Protein AF-A0A0P0CZU3-F1 (afdb_monomer_lite)

Secondary structure (DSSP, 8-state):
-HHHHHIIIIIHHHHHHHHHHHH--PPPHHHHHHHHHHHHHHGGGS-HHHHHHHHHHH-GGGTTS----SS--HHHHHHHHHHHHHHHHHHHHHHHHHHHHHHHHHHHHGGG-HHHHHHHHHHHHTT-SHHHHHHHHHHHHHHHHHHHHHHHHHHHHHTT-STT-----TT---HHHHHHTT-

InterPro domains:
  IPR021913 Protein of unknown 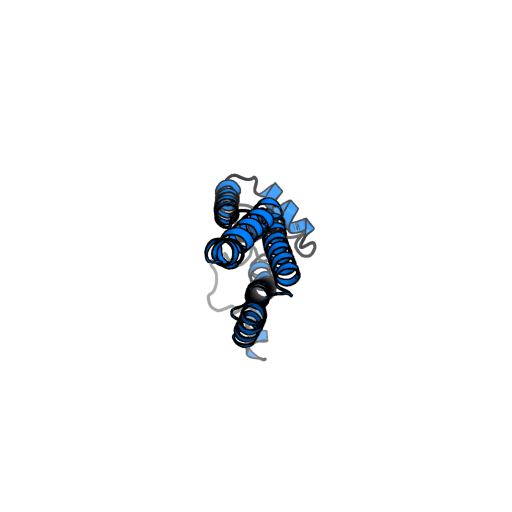function DUF3526 [PF12040] (33-156)

Sequence (183 aa):
MLSVWLLLTIIIPALLNVYVFIRQPVPQALALTIKQREVVHSGWDKPKRETMEAFFVRYQQYRDTAEIQGRFAWKWYYAFHLRGDMAVENLAKEYQSSLKARHDLVQHLNVLSVPVNVQGIFNAMAGSDLPSYLQFLQSATRYHDALREFYYPFCSTRWASPTLITPGNPNTVSPVLQTCLRR

Foldseek 3Di:
DVVVVCCVPPVVVVVVVVVLCVVQVQPDPVVLVVLLVVLLVCLVVDDLVVLVVVVCVVVVVCPPFDDDDDPDDPSSVVSSVVVSCVVSVVVVVSNLVSVVVSVVVVVVVCPVPPVVVVVQVVCVVVLNDSVSVVVVVVVVVVVVVVVCVVCVVVSVVVRPDPPPPDPDDPPDDDVVVVVVVVD

Organism: NCBI:txid512763

pLDDT: mean 71.39, std 14.56, range [36.69, 91.44]

Structure (mmCIF, N/CA/C/O backbone):
data_AF-A0A0P0CZU3-F1
#
_entry.id   AF-A0A0P0CZU3-F1
#
loop_
_atom_site.group_PDB
_atom_site.id
_atom_site.type_symbol
_atom_site.label_atom_id
_atom_site.label_alt_id
_atom_site.label_comp_id
_atom_site.label_asym_id
_atom_site.label_entity_id
_atom_site.label_seq_id
_atom_site.pdbx_PDB_ins_code
_atom_site.Cartn_x
_atom_site.Cartn_y
_atom_site.Cartn_z
_atom_site.occupancy
_atom_site.B_iso_or_equiv
_atom_site.auth_seq_id
_atom_site.auth_comp_id
_atom_site.auth_asym_id
_atom_site.auth_atom_id
_atom_site.pdbx_PDB_model_num
ATOM 1 N N . MET A 1 1 ? 29.621 6.919 -35.499 1.00 83.31 1 MET A N 1
ATOM 2 C CA . MET A 1 1 ? 29.640 5.687 -34.677 1.00 83.31 1 MET A CA 1
ATOM 3 C C . MET A 1 1 ? 29.409 5.985 -33.200 1.00 83.31 1 MET A C 1
ATOM 5 O O . MET A 1 1 ? 28.386 5.562 -32.681 1.00 83.31 1 MET A O 1
ATOM 9 N N . LEU A 1 2 ? 30.259 6.787 -32.550 1.00 85.44 2 LEU A N 1
ATOM 10 C CA . LEU A 1 2 ? 30.116 7.111 -31.121 1.00 85.44 2 LEU A CA 1
ATOM 11 C C . LEU A 1 2 ? 28.779 7.801 -30.773 1.00 85.44 2 LEU A C 1
ATOM 13 O O . LEU A 1 2 ? 28.155 7.463 -29.775 1.00 85.44 2 LEU A O 1
ATOM 17 N N . SER A 1 3 ? 28.279 8.682 -31.646 1.00 83.75 3 SER A N 1
ATOM 18 C CA . SER A 1 3 ? 26.992 9.372 -31.456 1.00 83.75 3 SER A CA 1
ATOM 19 C C . SER A 1 3 ? 25.778 8.439 -31.503 1.00 83.75 3 SER A C 1
ATOM 21 O O . SER A 1 3 ? 24.838 8.640 -30.745 1.00 83.75 3 SER A O 1
ATOM 23 N N . VAL A 1 4 ? 25.797 7.409 -32.360 1.00 88.06 4 VAL A N 1
ATOM 24 C CA . VAL A 1 4 ? 24.707 6.416 -32.461 1.00 88.06 4 VAL A CA 1
ATOM 25 C C . VAL A 1 4 ? 24.696 5.526 -31.224 1.00 88.06 4 VAL A C 1
ATOM 27 O O . VAL A 1 4 ? 23.637 5.259 -30.667 1.00 88.06 4 VAL A O 1
ATOM 30 N N . TRP A 1 5 ? 25.881 5.125 -30.759 1.00 87.38 5 TRP A N 1
ATOM 31 C CA . TRP A 1 5 ? 26.028 4.358 -29.529 1.00 87.38 5 TRP A CA 1
ATOM 32 C C . TRP A 1 5 ? 25.525 5.142 -28.310 1.00 87.38 5 TRP A C 1
ATOM 34 O O . TRP A 1 5 ? 24.719 4.617 -27.551 1.00 87.38 5 TRP A O 1
ATOM 44 N N . LEU A 1 6 ? 25.907 6.419 -28.181 1.00 86.94 6 LEU A N 1
ATOM 45 C CA . LEU A 1 6 ? 25.450 7.307 -27.106 1.00 86.94 6 LEU A CA 1
ATOM 46 C C . LEU A 1 6 ? 23.925 7.531 -27.136 1.00 86.94 6 LEU A C 1
ATOM 48 O O . LEU A 1 6 ? 23.267 7.547 -26.095 1.00 86.94 6 LEU A O 1
ATOM 52 N N . LEU A 1 7 ? 23.346 7.671 -28.333 1.00 83.75 7 LEU A N 1
ATOM 53 C CA . LEU A 1 7 ? 21.897 7.774 -28.519 1.00 83.75 7 LEU A CA 1
ATOM 54 C C . LEU A 1 7 ? 21.180 6.524 -28.000 1.00 83.75 7 LEU A C 1
ATOM 56 O O . LEU A 1 7 ? 20.210 6.639 -2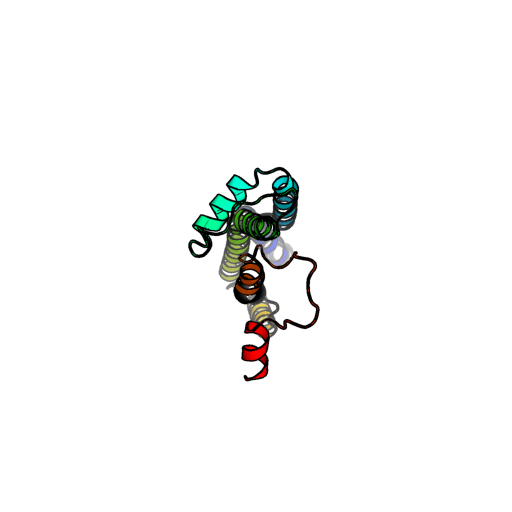7.253 1.00 83.75 7 LEU A O 1
ATOM 60 N N . LEU A 1 8 ? 21.681 5.340 -28.357 1.00 80.75 8 LEU A N 1
ATOM 61 C CA . LEU A 1 8 ? 21.065 4.067 -27.988 1.00 80.75 8 LEU A CA 1
ATOM 62 C C . LEU A 1 8 ? 21.175 3.755 -26.490 1.00 80.75 8 LEU A C 1
ATOM 64 O O . LEU A 1 8 ? 20.234 3.219 -25.911 1.00 80.75 8 LEU A O 1
ATOM 68 N N . THR A 1 9 ? 22.312 4.072 -25.866 1.00 79.94 9 THR A N 1
ATOM 69 C CA . THR A 1 9 ? 22.611 3.669 -24.481 1.00 79.94 9 THR A CA 1
ATOM 70 C C . THR A 1 9 ? 22.226 4.710 -23.436 1.00 79.94 9 THR A C 1
ATOM 72 O O . THR A 1 9 ? 22.017 4.341 -22.284 1.00 79.94 9 THR A O 1
ATOM 75 N N . ILE A 1 10 ? 22.116 5.990 -23.811 1.00 82.12 10 ILE A N 1
ATOM 76 C CA . ILE A 1 10 ? 21.815 7.082 -22.873 1.00 82.12 10 ILE A CA 1
ATOM 77 C C . ILE A 1 10 ? 20.491 7.757 -23.223 1.00 82.12 10 ILE A C 1
ATOM 79 O O . ILE A 1 10 ? 19.608 7.846 -22.371 1.00 82.12 10 ILE A O 1
ATOM 83 N N . ILE A 1 11 ? 20.316 8.211 -24.469 1.00 84.25 11 ILE A N 1
ATOM 84 C CA . ILE A 1 11 ? 19.145 9.027 -24.832 1.00 84.25 11 ILE A CA 1
ATOM 85 C C . ILE A 1 11 ? 17.861 8.195 -24.853 1.00 84.25 11 ILE A C 1
ATOM 87 O O . ILE A 1 11 ? 16.868 8.608 -24.257 1.00 84.25 11 ILE A O 1
ATOM 91 N N . ILE A 1 12 ? 17.868 7.018 -25.484 1.00 80.19 12 ILE A N 1
ATOM 92 C CA . ILE A 1 12 ? 16.689 6.140 -25.529 1.00 80.19 12 ILE A CA 1
ATOM 93 C C . ILE A 1 12 ? 16.208 5.745 -24.120 1.00 80.19 12 ILE A C 1
ATOM 95 O O . ILE A 1 12 ? 15.036 5.989 -23.824 1.00 80.19 12 ILE A O 1
ATOM 99 N N . PRO A 1 13 ? 17.045 5.200 -23.213 1.00 75.62 13 PRO A N 1
ATOM 100 C CA . PRO A 1 13 ? 16.578 4.844 -21.874 1.00 75.62 13 PRO A CA 1
ATOM 101 C C . PRO A 1 13 ? 16.198 6.065 -21.031 1.00 75.62 13 PRO A C 1
ATOM 103 O O . PRO A 1 13 ? 15.279 5.966 -20.218 1.00 75.62 13 PRO A O 1
ATOM 106 N N . ALA A 1 14 ? 16.839 7.224 -21.222 1.00 80.81 14 ALA A N 1
ATOM 107 C CA . ALA A 1 14 ? 16.434 8.456 -20.546 1.00 80.81 14 ALA A CA 1
ATOM 108 C C . ALA A 1 14 ? 15.035 8.914 -20.991 1.00 80.81 14 ALA A C 1
ATOM 110 O O . ALA A 1 14 ? 14.179 9.178 -20.148 1.00 80.81 14 ALA A O 1
ATOM 111 N N . LEU A 1 15 ? 14.765 8.936 -22.299 1.00 81.88 15 LEU A N 1
ATOM 112 C CA . LEU A 1 15 ? 13.447 9.281 -22.841 1.00 81.88 15 LEU A CA 1
ATOM 113 C C . LEU A 1 15 ? 12.372 8.285 -22.403 1.00 81.88 15 LEU A C 1
ATOM 115 O O . LEU A 1 15 ? 11.266 8.690 -22.056 1.00 81.88 15 LEU A O 1
ATOM 119 N N . LEU A 1 16 ? 12.702 6.994 -22.367 1.00 77.62 16 LEU A N 1
ATOM 120 C CA . LEU A 1 16 ? 11.782 5.948 -21.932 1.00 77.62 16 LEU A CA 1
ATOM 121 C C . LEU A 1 16 ? 11.461 6.073 -20.432 1.00 77.62 16 LEU A C 1
ATOM 123 O O . LEU A 1 16 ? 10.299 5.963 -20.045 1.00 77.62 16 LEU A O 1
ATOM 127 N N . ASN A 1 17 ? 12.450 6.416 -19.598 1.00 77.56 17 ASN A N 1
ATOM 128 C CA . ASN A 1 17 ? 12.228 6.742 -18.185 1.00 77.56 17 ASN A CA 1
ATOM 129 C C . ASN A 1 17 ? 11.322 7.968 -18.003 1.00 77.56 17 ASN A C 1
ATOM 131 O O . ASN A 1 17 ? 10.393 7.928 -17.195 1.00 77.56 17 ASN A O 1
ATOM 135 N N . VAL A 1 18 ? 11.556 9.041 -18.766 1.00 81.81 18 VAL A N 1
ATOM 136 C CA . VAL A 1 18 ? 10.718 10.252 -18.728 1.00 81.81 18 VAL A CA 1
ATOM 137 C C . VAL A 1 18 ? 9.293 9.941 -19.190 1.00 81.81 18 VAL A C 1
ATOM 139 O O . VAL A 1 18 ? 8.332 10.364 -18.551 1.00 81.81 18 VAL A O 1
ATOM 142 N N . TYR A 1 19 ? 9.137 9.143 -20.246 1.00 80.94 19 TYR A N 1
ATOM 143 C CA . TYR A 1 19 ? 7.832 8.714 -20.743 1.00 80.94 19 TYR A CA 1
ATOM 144 C C . TYR A 1 19 ? 7.044 7.926 -19.690 1.00 80.94 19 TYR A C 1
ATOM 146 O O . TYR A 1 19 ? 5.872 8.219 -19.447 1.00 80.94 19 TYR A O 1
ATOM 154 N N . VAL A 1 20 ? 7.691 6.967 -19.017 1.00 74.25 20 VAL A N 1
ATOM 155 C CA . VAL A 1 20 ? 7.083 6.202 -17.917 1.00 74.25 20 VAL A CA 1
ATOM 156 C C . VAL A 1 20 ? 6.695 7.123 -16.757 1.00 74.25 20 VAL A C 1
ATOM 158 O O . VAL A 1 20 ? 5.608 6.970 -16.201 1.00 74.25 20 VAL A O 1
ATOM 161 N N . PHE A 1 21 ? 7.544 8.094 -16.412 1.00 73.62 21 PHE A N 1
ATOM 162 C CA . PHE A 1 21 ? 7.273 9.050 -15.337 1.00 73.62 21 PHE A CA 1
ATOM 163 C C . PHE A 1 21 ? 6.050 9.933 -15.627 1.00 73.62 21 PHE A C 1
ATOM 165 O O . PHE A 1 21 ? 5.215 10.121 -14.747 1.00 73.62 21 PHE A O 1
ATOM 172 N N . ILE A 1 22 ? 5.908 10.425 -16.862 1.00 78.56 22 ILE A N 1
ATOM 173 C CA . ILE A 1 22 ? 4.765 11.256 -17.275 1.00 78.56 22 ILE A CA 1
ATOM 174 C C . ILE A 1 22 ? 3.476 10.426 -17.356 1.00 78.56 22 ILE A C 1
ATOM 176 O O . ILE A 1 22 ? 2.409 10.899 -16.973 1.00 78.56 22 ILE A O 1
ATOM 180 N N . ARG A 1 23 ? 3.554 9.187 -17.860 1.00 74.81 23 ARG A N 1
ATOM 181 C CA . ARG A 1 23 ? 2.378 8.322 -18.054 1.00 74.81 23 ARG A CA 1
ATOM 182 C C . ARG A 1 23 ? 1.805 7.756 -16.760 1.00 74.81 23 ARG A C 1
ATOM 184 O O . ARG A 1 23 ? 0.610 7.485 -16.725 1.00 74.81 23 ARG A O 1
ATOM 191 N N . GLN A 1 24 ? 2.639 7.515 -15.752 1.00 67.94 24 GLN A N 1
ATOM 192 C CA . GLN A 1 24 ? 2.239 6.875 -14.497 1.00 67.94 24 GLN A CA 1
ATOM 193 C C . GLN A 1 24 ? 2.791 7.669 -13.302 1.00 67.94 24 GLN A C 1
ATOM 195 O O . GLN A 1 24 ? 3.761 7.233 -12.667 1.00 67.94 24 GLN A O 1
ATOM 200 N N . PRO A 1 25 ? 2.208 8.844 -12.989 1.00 65.75 25 PRO A N 1
ATOM 201 C CA . PRO A 1 25 ? 2.567 9.586 -11.791 1.00 65.75 25 PRO A CA 1
ATOM 202 C C . PRO A 1 25 ? 2.174 8.755 -10.566 1.00 65.75 25 PRO A C 1
ATOM 204 O O . PRO A 1 25 ? 1.000 8.593 -10.244 1.00 65.75 25 PRO A O 1
ATOM 207 N N . VAL A 1 26 ? 3.166 8.183 -9.888 1.00 62.69 26 VAL A N 1
ATOM 208 C CA . VAL A 1 26 ? 2.931 7.437 -8.651 1.00 62.69 26 VAL A CA 1
ATOM 209 C C . VAL A 1 26 ? 2.707 8.458 -7.530 1.00 62.69 26 VAL A C 1
ATOM 211 O O . VAL A 1 26 ? 3.590 9.296 -7.313 1.00 62.69 26 VAL A O 1
ATOM 214 N N . PRO A 1 27 ? 1.567 8.415 -6.811 1.00 62.97 27 PRO A N 1
ATOM 215 C CA . PRO A 1 27 ? 1.341 9.274 -5.653 1.00 62.97 27 PRO A CA 1
ATOM 216 C C . PRO A 1 27 ? 2.495 9.123 -4.659 1.00 62.97 27 PRO A C 1
ATOM 218 O O . PRO A 1 27 ? 2.993 8.022 -4.451 1.00 62.97 27 PRO A O 1
ATOM 221 N N . GLN A 1 28 ? 2.959 10.205 -4.040 1.00 62.62 28 GLN A N 1
ATOM 222 C CA . GLN A 1 28 ? 4.095 10.103 -3.124 1.00 62.62 28 GLN A CA 1
ATOM 223 C C . GLN A 1 28 ? 3.708 9.282 -1.886 1.00 62.62 28 GLN A C 1
ATOM 225 O O . GLN A 1 28 ? 2.748 9.628 -1.197 1.00 62.62 28 GLN A O 1
ATOM 230 N N . ALA A 1 29 ? 4.502 8.261 -1.542 1.00 62.91 29 ALA A N 1
ATOM 231 C CA . ALA A 1 29 ? 4.344 7.505 -0.292 1.00 62.91 29 ALA A CA 1
ATOM 232 C C . ALA A 1 29 ? 4.289 8.427 0.943 1.00 62.91 29 ALA A C 1
ATOM 234 O O . ALA A 1 29 ? 3.578 8.161 1.908 1.00 62.91 29 ALA A O 1
ATOM 235 N N . LEU A 1 30 ? 4.990 9.564 0.880 1.00 62.44 30 LEU A N 1
ATOM 236 C CA . LEU A 1 30 ? 4.970 10.601 1.906 1.00 62.44 30 LEU A CA 1
ATOM 237 C C . LEU A 1 30 ? 3.576 11.220 2.105 1.00 62.44 30 LEU A C 1
ATOM 239 O O . LEU A 1 30 ? 3.170 11.451 3.242 1.00 62.44 30 LEU A O 1
ATOM 243 N N . ALA A 1 31 ? 2.828 11.459 1.026 1.00 65.50 31 ALA A N 1
ATOM 244 C CA . ALA A 1 31 ? 1.487 12.034 1.104 1.00 65.50 31 ALA A CA 1
ATOM 245 C C . ALA A 1 31 ? 0.505 11.085 1.808 1.00 65.50 31 ALA A C 1
ATOM 247 O O . ALA A 1 31 ? -0.339 11.547 2.576 1.00 65.50 31 ALA A O 1
ATOM 248 N N . LEU A 1 32 ? 0.661 9.768 1.618 1.00 65.12 32 LEU A N 1
ATOM 249 C CA . LEU A 1 32 ? -0.116 8.746 2.325 1.00 65.12 32 LEU A CA 1
ATOM 250 C C . LEU A 1 32 ? 0.159 8.791 3.837 1.00 65.12 32 LEU A C 1
ATOM 252 O O . LEU A 1 32 ? -0.780 8.874 4.626 1.00 65.12 32 LEU A O 1
ATOM 256 N N . THR A 1 33 ? 1.432 8.827 4.243 1.00 70.44 33 THR A N 1
ATOM 257 C CA . THR A 1 33 ? 1.823 8.903 5.663 1.00 70.44 33 THR A CA 1
ATOM 258 C C . THR A 1 33 ? 1.346 10.198 6.324 1.00 70.44 33 THR A C 1
ATOM 260 O O . THR A 1 33 ? 0.859 10.176 7.458 1.00 70.44 33 THR A O 1
ATOM 263 N N . ILE A 1 34 ? 1.447 11.332 5.620 1.00 74.88 34 ILE A N 1
ATOM 264 C CA . ILE A 1 34 ? 0.953 12.625 6.112 1.00 74.88 34 ILE A CA 1
ATOM 265 C C . ILE A 1 34 ? -0.565 12.575 6.287 1.00 74.88 34 ILE A C 1
ATOM 267 O O . ILE A 1 34 ? -1.058 12.941 7.352 1.00 74.88 34 ILE A O 1
ATOM 271 N N . LYS A 1 35 ? -1.304 12.064 5.293 1.00 71.44 35 LYS A N 1
ATOM 272 C CA . LYS A 1 35 ? -2.765 11.952 5.367 1.00 71.44 35 LYS A CA 1
ATOM 273 C C . LYS A 1 35 ? -3.223 11.011 6.472 1.00 71.44 35 LYS A C 1
ATOM 275 O O . LYS A 1 35 ? -4.142 11.358 7.206 1.00 71.44 35 LYS A O 1
ATOM 280 N N . GLN A 1 36 ? -2.562 9.871 6.656 1.00 65.12 36 GLN A N 1
ATOM 281 C CA . GLN A 1 36 ? -2.861 8.964 7.763 1.00 65.12 36 GLN A CA 1
ATOM 282 C C . GLN A 1 36 ? -2.676 9.656 9.116 1.00 65.12 36 GLN A C 1
ATOM 284 O O . GLN A 1 36 ? -3.551 9.575 9.978 1.00 65.12 36 GLN A O 1
ATOM 289 N N . ARG A 1 37 ? -1.569 10.385 9.299 1.00 72.19 37 ARG A N 1
ATOM 290 C CA . ARG A 1 37 ? -1.318 11.126 10.539 1.00 72.19 37 ARG A CA 1
ATOM 291 C C . ARG A 1 37 ? -2.338 12.243 10.749 1.00 72.19 37 ARG A C 1
ATOM 293 O O . ARG A 1 37 ? -2.819 12.397 11.864 1.00 72.19 37 ARG A O 1
ATOM 300 N N . GLU A 1 38 ? -2.686 12.990 9.707 1.00 75.06 38 GLU A N 1
ATOM 301 C CA . GLU A 1 38 ? -3.678 14.069 9.761 1.00 75.06 38 GLU A CA 1
ATOM 302 C C . GLU A 1 38 ? -5.070 13.536 10.132 1.00 75.06 38 GLU A C 1
ATOM 304 O O . GLU A 1 38 ? -5.753 14.099 10.986 1.00 75.06 38 GLU A O 1
ATOM 309 N N . VAL A 1 39 ? -5.475 12.404 9.553 1.00 68.19 39 VAL A N 1
ATOM 310 C CA . VAL A 1 39 ? -6.751 11.745 9.858 1.00 68.19 39 VAL A CA 1
ATOM 311 C C . VAL A 1 39 ? -6.779 11.202 11.285 1.00 68.19 39 VAL A C 1
ATOM 313 O O . VAL A 1 39 ? -7.775 11.387 11.981 1.00 68.19 39 VAL A O 1
ATOM 316 N N . VAL A 1 40 ? -5.702 10.558 11.745 1.00 64.62 40 VAL A N 1
ATOM 317 C CA . VAL A 1 40 ? -5.613 10.068 13.130 1.00 64.62 40 VAL A CA 1
ATOM 318 C C . VAL A 1 40 ? -5.588 11.240 14.110 1.00 64.62 40 VAL A C 1
ATOM 320 O O . VAL A 1 40 ? -6.251 11.185 15.139 1.00 64.62 40 VAL A O 1
ATOM 323 N N . HIS A 1 41 ? -4.873 12.321 13.798 1.00 72.25 41 HIS A N 1
ATOM 324 C CA . HIS A 1 41 ? -4.798 13.496 14.663 1.00 72.25 41 HIS A CA 1
ATOM 325 C C . HIS A 1 41 ? -6.148 14.223 14.752 1.00 72.25 41 HIS A C 1
ATOM 327 O O . HIS A 1 41 ? -6.660 14.421 15.848 1.00 72.25 41 HIS A O 1
ATOM 333 N N . SER A 1 42 ? -6.781 14.508 13.611 1.00 69.62 42 SER A N 1
ATOM 334 C CA . SER A 1 42 ? -8.111 15.140 13.546 1.00 69.62 42 SER A CA 1
ATOM 335 C C . SER A 1 42 ? -9.248 14.242 14.034 1.00 69.62 42 SER A C 1
ATOM 337 O O . SER A 1 42 ? -10.326 14.727 14.374 1.00 69.62 42 SER A O 1
ATOM 339 N N . GLY A 1 43 ? -9.042 12.924 14.086 1.00 63.09 43 GLY A N 1
ATOM 340 C CA . GLY A 1 43 ? -10.028 11.992 14.618 1.00 63.09 43 GLY A CA 1
ATOM 341 C C . GLY A 1 43 ? -10.370 12.270 16.081 1.00 63.09 43 GLY A C 1
ATOM 342 O O . GLY A 1 43 ? -11.473 11.923 16.508 1.00 63.09 43 GLY A O 1
ATOM 343 N N . TRP A 1 44 ? -9.438 12.850 16.857 1.00 64.44 44 TRP A N 1
ATOM 344 C CA . TRP A 1 44 ? -9.617 13.081 18.299 1.00 64.44 44 TRP A CA 1
ATOM 345 C C . TRP A 1 44 ? -10.673 14.151 18.578 1.00 64.44 44 TRP A C 1
ATOM 347 O O . TRP A 1 44 ? -11.348 14.081 19.604 1.00 64.44 44 TRP A O 1
ATOM 357 N N . ASP A 1 45 ? -10.872 15.061 17.624 1.00 67.69 45 ASP A N 1
ATOM 358 C CA . ASP A 1 45 ? -11.839 16.156 17.701 1.00 67.69 45 ASP A CA 1
ATOM 359 C C . ASP A 1 45 ? -13.228 15.776 17.154 1.00 67.69 45 ASP A C 1
ATOM 361 O O . ASP A 1 45 ? -14.184 16.541 17.287 1.00 67.69 45 ASP A O 1
ATOM 365 N N . LYS A 1 46 ? -13.383 14.591 16.538 1.00 68.12 46 LYS A N 1
ATOM 366 C CA . LYS A 1 46 ? -14.660 14.185 15.927 1.00 68.12 46 LYS A CA 1
ATOM 367 C C . LYS A 1 46 ? -15.687 13.725 16.968 1.00 68.12 46 LYS A C 1
ATOM 369 O O . LYS A 1 46 ? -15.334 13.011 17.914 1.00 68.12 46 LYS A O 1
ATOM 374 N N . PRO A 1 47 ? -16.988 14.025 16.767 1.00 70.12 47 PRO A N 1
ATOM 375 C CA . PRO A 1 47 ? -18.040 13.567 17.664 1.00 70.12 47 PRO A CA 1
ATOM 376 C C . PRO A 1 47 ? -18.038 12.041 17.796 1.00 70.12 47 PRO A C 1
ATOM 378 O O . PRO A 1 47 ? -18.076 11.306 16.807 1.00 70.12 47 PRO A O 1
ATOM 381 N N . LYS A 1 48 ? -18.051 11.545 19.039 1.00 68.19 48 LYS A N 1
ATOM 382 C CA . LYS A 1 48 ? -18.023 10.101 19.332 1.00 68.19 48 LYS A CA 1
ATOM 383 C C . LYS A 1 48 ? -19.176 9.347 18.667 1.00 68.19 48 LYS A C 1
ATOM 385 O O . LYS A 1 48 ? -18.977 8.223 18.217 1.00 68.19 48 LYS A O 1
ATOM 390 N N . ARG A 1 49 ? -20.349 9.986 18.575 1.00 67.75 49 ARG A N 1
ATOM 391 C CA . ARG A 1 49 ? -21.552 9.436 17.938 1.00 67.75 49 ARG A CA 1
ATOM 392 C C . ARG A 1 49 ? -21.314 9.102 16.464 1.00 67.75 49 ARG A C 1
ATOM 394 O O . ARG A 1 49 ? -21.593 7.983 16.060 1.00 67.75 49 ARG A O 1
ATOM 401 N N . GLU A 1 50 ? -20.705 10.008 15.700 1.00 71.81 50 GLU A N 1
ATOM 402 C CA . GLU A 1 50 ? -20.421 9.772 14.276 1.00 71.81 50 GLU A CA 1
ATOM 403 C C . GLU A 1 50 ? -19.423 8.628 14.058 1.00 71.81 50 GLU A C 1
ATOM 405 O O . GLU A 1 50 ? -19.535 7.858 13.107 1.00 71.81 50 GLU A O 1
ATOM 410 N N . THR A 1 51 ? -18.421 8.507 14.934 1.00 73.12 51 THR A N 1
ATOM 411 C CA . THR A 1 51 ? -17.433 7.420 14.852 1.00 73.12 51 THR A CA 1
ATOM 412 C C . THR A 1 51 ? -18.059 6.065 15.181 1.00 73.12 51 THR A C 1
ATOM 414 O O . THR A 1 51 ? -17.737 5.070 14.534 1.00 73.12 51 THR A O 1
ATOM 417 N N . MET A 1 52 ? -18.987 6.028 16.138 1.00 72.06 52 MET A N 1
ATOM 418 C CA . MET A 1 52 ? -19.723 4.814 16.493 1.00 72.06 52 MET A CA 1
ATOM 419 C C . MET A 1 52 ? -20.758 4.423 15.432 1.00 72.06 52 MET A C 1
ATOM 421 O O . MET A 1 52 ? -20.870 3.243 15.121 1.00 72.06 52 MET A O 1
ATOM 425 N N . GLU A 1 53 ? -21.459 5.380 14.816 1.00 73.81 53 GLU A N 1
ATOM 426 C CA . GLU A 1 53 ? -22.384 5.107 13.704 1.00 73.81 53 GLU A CA 1
ATOM 427 C C . GLU A 1 53 ? -21.667 4.429 12.530 1.00 73.81 53 GLU A C 1
ATOM 429 O O . GLU A 1 53 ? -22.114 3.385 12.054 1.00 73.81 53 GLU A O 1
ATOM 434 N N . ALA A 1 54 ? -20.504 4.950 12.123 1.00 72.88 54 ALA A N 1
ATOM 435 C CA . ALA A 1 54 ? -19.685 4.331 11.080 1.00 72.88 54 ALA A CA 1
ATOM 436 C C . ALA A 1 54 ? -19.201 2.917 11.464 1.00 72.88 54 ALA A C 1
ATOM 438 O O . ALA A 1 54 ? -19.132 2.029 10.614 1.00 72.88 54 ALA A O 1
ATOM 439 N N . PHE A 1 55 ? -18.901 2.685 12.746 1.00 75.25 55 PHE A N 1
ATOM 440 C CA . PHE A 1 55 ? -18.530 1.364 13.258 1.00 75.25 55 PHE A CA 1
ATOM 441 C C . PHE A 1 55 ? -19.703 0.372 13.203 1.00 75.25 55 PHE A C 1
ATOM 443 O O . PHE A 1 55 ? -19.531 -0.755 12.738 1.00 75.25 55 PHE A O 1
ATOM 450 N N . PHE A 1 56 ? -20.906 0.794 13.603 1.00 74.19 56 PHE A N 1
ATOM 451 C CA . PHE A 1 56 ? -22.109 -0.045 13.587 1.00 74.19 56 PHE A CA 1
ATOM 452 C C . PHE A 1 56 ? -22.582 -0.417 12.178 1.00 74.19 56 PHE A C 1
ATOM 454 O O . PHE A 1 56 ? -23.255 -1.434 12.016 1.00 74.19 56 PHE A O 1
ATOM 461 N N . VAL A 1 57 ? -22.231 0.369 11.154 1.00 76.50 57 VAL A N 1
ATOM 462 C CA . VAL A 1 57 ? -22.471 -0.001 9.748 1.00 76.50 57 VAL A CA 1
ATOM 463 C C . VAL A 1 57 ? -21.653 -1.235 9.358 1.00 76.50 57 VAL A C 1
ATOM 465 O O . VAL A 1 57 ? -22.177 -2.119 8.683 1.00 76.50 57 VAL A O 1
ATOM 468 N N . ARG A 1 58 ? -20.391 -1.324 9.800 1.00 72.50 58 ARG A N 1
ATOM 469 C CA . ARG A 1 58 ? -19.495 -2.448 9.482 1.00 72.50 58 ARG A CA 1
ATOM 470 C C . ARG A 1 58 ? -19.729 -3.656 10.393 1.00 72.50 58 ARG A C 1
ATOM 472 O O . ARG A 1 58 ? -19.688 -4.782 9.913 1.00 72.50 58 ARG A O 1
ATOM 479 N N . TYR A 1 59 ? -19.992 -3.425 11.677 1.00 70.88 59 TYR A N 1
ATOM 480 C CA . TYR A 1 59 ? -20.211 -4.477 12.667 1.00 70.88 59 TYR A CA 1
ATOM 481 C C . TYR A 1 59 ? -21.604 -4.369 13.288 1.00 70.88 59 TYR A C 1
ATOM 483 O O . TYR A 1 59 ? -21.777 -3.924 14.426 1.00 70.88 59 TYR A O 1
ATOM 491 N N . GLN A 1 60 ? -22.609 -4.813 12.531 1.00 68.19 60 GLN A N 1
ATOM 492 C CA . GLN A 1 60 ? -24.014 -4.787 12.957 1.00 68.19 60 GLN A CA 1
ATOM 493 C C . GLN A 1 60 ? -24.255 -5.584 14.249 1.00 68.19 60 GLN A C 1
ATOM 495 O O . GLN A 1 60 ? -25.105 -5.206 15.050 1.00 68.19 60 GLN A O 1
ATOM 500 N N . GLN A 1 61 ? -23.446 -6.620 14.494 1.00 69.12 61 GLN A N 1
ATOM 501 C CA . GLN A 1 61 ? -23.4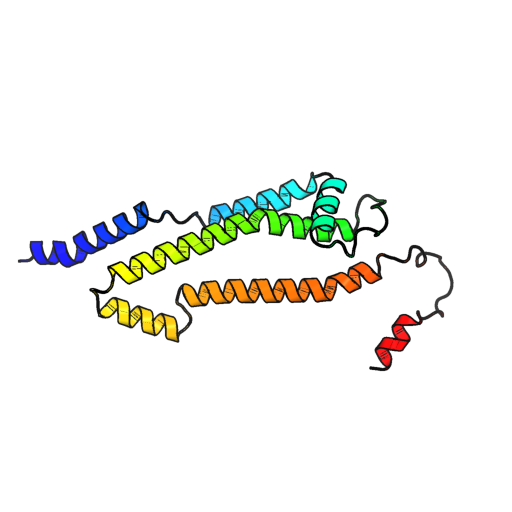76 -7.456 15.699 1.00 69.12 61 GLN A CA 1
ATOM 502 C C . GLN A 1 61 ? -23.224 -6.702 17.017 1.00 69.12 61 GLN A C 1
ATOM 504 O O . GLN A 1 61 ? -23.489 -7.242 18.085 1.00 69.12 61 GLN A O 1
ATOM 509 N N . TYR A 1 62 ? -22.739 -5.456 16.960 1.00 65.38 62 TYR A N 1
ATOM 510 C CA . TYR A 1 62 ? -22.497 -4.623 18.139 1.00 65.38 62 TYR A CA 1
ATOM 511 C C . TYR A 1 62 ? -23.468 -3.434 18.262 1.00 65.38 62 TYR A C 1
ATOM 513 O O . TYR A 1 62 ? -23.231 -2.568 19.104 1.00 65.38 62 TYR A O 1
ATOM 521 N N . ARG A 1 63 ? -24.556 -3.364 17.475 1.00 62.22 63 ARG A N 1
ATOM 522 C CA . ARG A 1 63 ? -25.520 -2.238 17.516 1.00 62.22 63 ARG A CA 1
ATOM 523 C C . ARG A 1 63 ? -26.159 -2.002 18.887 1.00 62.22 63 ARG A C 1
ATOM 525 O O . ARG A 1 63 ? -26.271 -0.852 19.287 1.00 62.22 63 ARG A O 1
ATOM 532 N N . ASP A 1 64 ? -26.514 -3.062 19.611 1.00 58.22 64 ASP A N 1
ATOM 533 C CA . ASP A 1 64 ? -27.222 -2.984 20.908 1.00 58.22 64 ASP A CA 1
ATOM 534 C C . ASP A 1 64 ? -26.296 -2.763 22.116 1.00 58.22 64 ASP A C 1
ATOM 536 O O . ASP A 1 64 ? -26.625 -3.022 23.274 1.00 58.22 64 ASP A O 1
ATOM 540 N N . THR A 1 65 ? -25.081 -2.288 21.867 1.00 59.59 65 THR A N 1
ATOM 541 C CA . THR A 1 65 ? -24.058 -2.168 22.899 1.00 59.59 65 THR A CA 1
ATOM 542 C C . THR A 1 65 ? -24.200 -0.822 23.621 1.00 59.59 65 THR A C 1
ATOM 544 O O . THR A 1 65 ? -24.089 0.218 22.982 1.00 59.59 65 THR A O 1
ATOM 547 N N . ALA A 1 66 ? -24.375 -0.841 24.954 1.00 53.75 66 ALA A N 1
ATOM 548 C CA . ALA A 1 66 ? -24.682 0.327 25.801 1.00 53.75 66 ALA A CA 1
ATOM 549 C C . ALA A 1 66 ? -23.946 1.632 25.426 1.00 53.75 66 ALA A C 1
ATOM 551 O O . ALA A 1 66 ? -22.728 1.604 25.181 1.00 53.75 66 ALA A O 1
ATOM 552 N N . GLU A 1 67 ? -24.697 2.746 25.445 1.00 56.91 67 GLU A N 1
ATOM 553 C CA . GLU A 1 67 ? -24.239 4.104 25.130 1.00 56.91 67 GLU A CA 1
ATOM 554 C C . GLU A 1 67 ? -22.951 4.476 25.870 1.00 56.91 67 GLU A C 1
ATOM 556 O O . GLU A 1 67 ? -22.691 4.072 27.007 1.00 56.91 67 GLU A O 1
ATOM 561 N N . ILE A 1 68 ? -22.117 5.272 25.204 1.00 59.22 68 ILE A N 1
ATOM 562 C CA . ILE A 1 68 ? -20.836 5.713 25.748 1.00 59.22 68 ILE A CA 1
ATOM 563 C C . ILE A 1 68 ? -21.082 6.778 26.816 1.00 59.22 68 ILE A C 1
ATOM 565 O O . ILE A 1 68 ? -21.134 7.970 26.524 1.00 59.22 68 ILE A O 1
ATOM 569 N N . GLN A 1 69 ? -21.196 6.343 28.068 1.00 49.62 69 GLN A N 1
ATOM 570 C CA . GLN A 1 69 ? -21.265 7.233 29.221 1.00 49.62 69 GLN A CA 1
ATOM 571 C C . GLN A 1 69 ? -19.851 7.445 29.779 1.00 49.62 69 GLN A C 1
ATOM 573 O O . GLN A 1 69 ? -19.285 6.575 30.436 1.00 49.62 69 GLN A O 1
ATOM 578 N N . GLY A 1 70 ? -19.236 8.590 29.451 1.00 58.69 70 GLY A N 1
ATOM 579 C CA . GLY A 1 70 ? -17.937 8.997 29.997 1.00 58.69 70 GLY A CA 1
ATOM 580 C C . GLY A 1 70 ? -17.004 9.736 29.030 1.00 58.69 70 GLY A C 1
ATOM 581 O O . GLY A 1 70 ? -17.194 9.785 27.809 1.00 58.69 70 GLY A O 1
ATOM 582 N N . ARG A 1 71 ? -15.934 10.319 29.592 1.00 58.25 71 ARG A N 1
ATOM 583 C CA . ARG A 1 71 ? -14.886 11.029 28.833 1.00 58.25 71 ARG A CA 1
ATOM 584 C C . ARG A 1 71 ? -14.091 10.091 27.918 1.00 58.25 71 ARG A C 1
ATOM 586 O O . ARG A 1 71 ? -13.748 10.501 26.813 1.00 58.25 71 ARG A O 1
ATOM 593 N N . PHE A 1 72 ? -13.906 8.834 28.314 1.00 63.59 72 PHE A N 1
ATOM 594 C CA . PHE A 1 72 ? -13.176 7.810 27.570 1.00 63.59 72 PHE A CA 1
ATOM 595 C C . PHE A 1 72 ? -13.955 6.491 27.566 1.00 63.59 72 PHE A C 1
ATOM 597 O O . PHE A 1 72 ? -14.500 6.091 28.591 1.00 63.59 72 PHE A O 1
ATOM 604 N N . ALA A 1 73 ? -13.984 5.810 26.421 1.00 68.62 73 ALA A N 1
ATOM 605 C CA . ALA A 1 73 ? -14.504 4.455 26.316 1.00 68.62 73 ALA A CA 1
ATOM 606 C C . ALA A 1 73 ? -13.676 3.658 25.316 1.00 68.62 73 ALA A C 1
ATOM 608 O O . ALA A 1 73 ? -13.473 4.093 24.182 1.00 68.62 73 ALA A O 1
ATOM 609 N N . TRP A 1 74 ? -13.269 2.455 25.719 1.00 69.25 74 TRP A N 1
ATOM 610 C CA . TRP A 1 74 ? -12.528 1.530 24.864 1.00 69.25 74 TRP A CA 1
ATOM 611 C C . TRP A 1 74 ? -13.264 1.236 23.548 1.00 69.25 74 TRP A C 1
ATOM 613 O O . TRP A 1 74 ? -12.626 1.160 22.505 1.00 69.25 74 TRP A O 1
ATOM 623 N N . LYS A 1 75 ? -14.606 1.184 23.566 1.00 69.75 75 LYS A N 1
ATOM 624 C CA . LYS A 1 75 ? -15.443 1.029 22.359 1.00 69.75 75 LYS A CA 1
ATOM 625 C C . LYS A 1 75 ? -15.179 2.129 21.327 1.00 69.75 75 LYS A C 1
ATOM 627 O O . LYS A 1 75 ? -14.937 1.835 20.162 1.00 69.75 75 LYS A O 1
ATOM 632 N N . TRP A 1 76 ? -15.166 3.388 21.772 1.00 71.88 76 TRP A N 1
ATOM 633 C CA . TRP A 1 76 ? -14.853 4.519 20.901 1.00 71.88 76 TRP A CA 1
ATOM 634 C C . TRP A 1 76 ? -13.402 4.479 20.433 1.00 71.88 76 TRP A C 1
ATOM 636 O O . TRP A 1 76 ? -13.158 4.757 19.271 1.00 71.88 76 TRP A O 1
ATOM 646 N N . TYR A 1 77 ? -12.458 4.077 21.288 1.00 75.69 77 TYR A N 1
ATOM 647 C CA . TYR A 1 77 ? -11.046 3.973 20.908 1.00 75.69 77 TYR A CA 1
ATOM 648 C C . TYR A 1 77 ? -10.818 2.968 19.764 1.00 75.69 77 TYR A C 1
ATOM 650 O O . TYR A 1 77 ? -10.112 3.268 18.806 1.00 75.69 77 TYR A O 1
ATOM 658 N N . TYR A 1 78 ? -11.465 1.800 19.805 1.00 74.88 78 TYR A N 1
ATOM 659 C CA . TYR A 1 78 ? -11.390 0.830 18.705 1.00 74.88 78 TYR A CA 1
ATOM 660 C C . TYR A 1 78 ? -12.131 1.300 17.448 1.00 74.88 78 TYR A C 1
ATOM 662 O O . TYR A 1 78 ? -11.597 1.183 16.345 1.00 74.88 78 TYR A O 1
ATOM 670 N N . ALA A 1 79 ? -13.327 1.877 17.603 1.00 75.38 79 ALA A N 1
ATOM 671 C CA . ALA A 1 79 ? -14.081 2.450 16.488 1.00 75.38 79 ALA A CA 1
ATOM 672 C C . ALA A 1 79 ? -13.327 3.606 15.806 1.00 75.38 79 ALA A C 1
ATOM 674 O O . ALA A 1 79 ? -13.373 3.764 14.587 1.00 75.38 79 ALA A O 1
ATOM 675 N N . PHE A 1 80 ? -12.593 4.389 16.591 1.00 75.81 80 PHE A N 1
ATOM 676 C CA . PHE A 1 80 ? -11.733 5.471 16.139 1.00 75.81 80 PHE A CA 1
ATOM 677 C C . PHE A 1 80 ? -10.596 4.963 15.252 1.00 75.81 80 PHE A C 1
ATOM 679 O O . PHE A 1 80 ? -10.410 5.485 14.153 1.00 75.81 80 PHE A O 1
ATOM 686 N N . HIS A 1 81 ? -9.882 3.917 15.684 1.00 76.12 81 HIS A N 1
ATOM 687 C CA . HIS A 1 81 ? -8.801 3.325 14.889 1.00 76.12 81 HIS A CA 1
ATOM 688 C C . HIS A 1 81 ? -9.327 2.707 13.597 1.00 76.12 81 HIS A C 1
ATOM 690 O O . HIS A 1 81 ? -8.783 2.972 12.530 1.00 76.12 81 HIS A O 1
ATOM 696 N N . LEU A 1 82 ? -10.464 2.005 13.661 1.00 76.50 82 LEU A N 1
ATOM 697 C CA . LEU A 1 82 ? -11.127 1.480 12.466 1.00 76.50 82 LEU A CA 1
ATOM 698 C C . LEU A 1 82 ? -11.488 2.598 11.474 1.00 76.50 82 LEU A C 1
ATOM 700 O O . LEU A 1 82 ? -11.325 2.438 10.267 1.00 76.50 82 LEU A O 1
ATOM 704 N N . ARG A 1 83 ? -11.977 3.744 11.963 1.00 74.38 83 ARG A N 1
ATOM 705 C CA . ARG A 1 83 ? -12.308 4.893 11.109 1.00 74.38 83 ARG A CA 1
ATOM 706 C C . ARG A 1 83 ? -11.065 5.519 10.476 1.00 74.38 83 ARG A C 1
ATOM 708 O O . ARG A 1 83 ? -11.142 5.952 9.328 1.00 74.38 83 ARG A O 1
ATOM 715 N N . GLY A 1 84 ? -9.948 5.550 11.202 1.00 71.56 84 GLY A N 1
ATOM 716 C CA . GLY A 1 84 ? -8.647 5.955 10.671 1.00 71.56 84 GLY A CA 1
ATOM 717 C C . GLY A 1 84 ? -8.208 5.066 9.510 1.00 71.56 84 GLY A C 1
ATOM 718 O O . GLY A 1 84 ? -7.886 5.584 8.442 1.00 71.56 84 GLY A O 1
ATOM 719 N N . ASP A 1 85 ? -8.298 3.746 9.684 1.00 74.81 85 ASP A N 1
ATOM 720 C CA . ASP 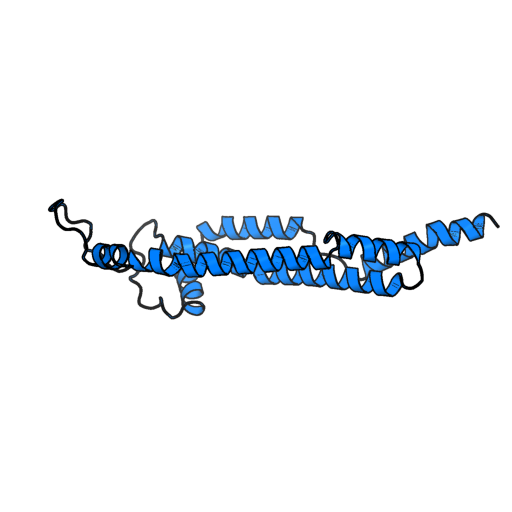A 1 85 ? -7.955 2.765 8.648 1.00 74.81 85 ASP A CA 1
ATOM 721 C C . ASP A 1 85 ? -8.836 2.921 7.398 1.00 74.81 85 ASP A C 1
ATOM 723 O O . ASP A 1 85 ? -8.333 2.981 6.277 1.00 74.81 85 ASP A O 1
ATOM 727 N N . MET A 1 86 ? -10.156 3.060 7.578 1.00 76.31 86 MET A N 1
ATOM 728 C CA . MET A 1 86 ? -11.100 3.219 6.462 1.00 76.31 86 MET A CA 1
ATOM 729 C C . MET A 1 86 ? -10.847 4.492 5.647 1.00 76.31 86 MET A C 1
ATOM 731 O O . MET A 1 86 ? -11.003 4.498 4.428 1.00 76.31 86 MET A O 1
ATOM 735 N N . ALA A 1 87 ? -10.455 5.582 6.303 1.00 73.25 87 ALA A N 1
ATOM 736 C CA . ALA A 1 87 ? -10.209 6.854 5.633 1.00 73.25 87 ALA A CA 1
ATOM 737 C C . ALA A 1 87 ? -8.971 6.827 4.720 1.00 73.25 87 ALA A C 1
ATOM 739 O O . ALA A 1 87 ? -8.911 7.596 3.761 1.00 73.25 87 ALA A O 1
ATOM 740 N N . VAL A 1 88 ? -8.002 5.947 4.990 1.00 73.50 88 VAL A N 1
ATOM 741 C CA . VAL A 1 88 ? -6.794 5.788 4.163 1.00 73.50 88 VAL A CA 1
ATOM 742 C C . VAL A 1 88 ? -6.858 4.589 3.219 1.00 73.50 88 VAL A C 1
ATOM 744 O O . VAL A 1 88 ? -6.033 4.498 2.314 1.00 73.50 88 VAL A O 1
ATOM 747 N N . GLU A 1 89 ? -7.844 3.701 3.376 1.00 79.56 89 GLU A N 1
ATOM 748 C CA . GLU A 1 89 ? -7.987 2.470 2.589 1.00 79.56 89 GLU A CA 1
ATOM 749 C C . GLU A 1 89 ? -7.999 2.739 1.076 1.00 79.56 89 GLU A C 1
ATOM 751 O O . GLU A 1 89 ? -7.260 2.104 0.322 1.00 79.56 89 GLU A O 1
ATOM 756 N N . ASN A 1 90 ? -8.795 3.713 0.627 1.00 80.44 90 ASN A N 1
ATOM 757 C CA . ASN A 1 90 ? -8.887 4.060 -0.793 1.00 80.44 90 ASN A CA 1
ATOM 758 C C . ASN A 1 90 ? -7.569 4.628 -1.329 1.00 80.44 90 ASN A C 1
ATOM 760 O O . ASN A 1 90 ? -7.124 4.227 -2.400 1.00 80.44 90 ASN A O 1
ATOM 764 N N . LEU A 1 91 ? -6.913 5.500 -0.558 1.00 76.88 91 LEU A N 1
ATOM 765 C CA . LEU A 1 91 ? -5.643 6.110 -0.953 1.00 76.88 91 LEU A CA 1
ATOM 766 C C . LEU A 1 91 ? -4.512 5.070 -1.013 1.00 76.88 91 LEU A C 1
ATOM 768 O O . LEU A 1 91 ? -3.678 5.104 -1.915 1.00 76.88 91 LEU A O 1
ATOM 772 N N . ALA A 1 92 ? -4.505 4.109 -0.085 1.00 79.50 92 ALA A N 1
ATOM 773 C CA . ALA A 1 92 ? -3.563 2.995 -0.091 1.00 79.50 92 ALA A CA 1
ATOM 774 C C . ALA A 1 92 ? -3.782 2.072 -1.302 1.00 79.50 92 ALA A C 1
ATOM 776 O O . ALA A 1 92 ? -2.814 1.698 -1.965 1.00 79.50 92 ALA A O 1
ATOM 777 N N . LYS A 1 93 ? -5.042 1.745 -1.630 1.00 82.81 93 LYS A N 1
ATOM 778 C CA . LYS A 1 93 ? -5.389 0.956 -2.825 1.00 82.81 93 LYS A CA 1
ATOM 779 C C . LYS A 1 93 ? -4.978 1.662 -4.112 1.00 82.81 93 LYS A C 1
ATOM 781 O O . LYS A 1 93 ? -4.374 1.034 -4.979 1.00 82.81 93 LYS A O 1
ATOM 786 N N . GLU A 1 94 ? -5.258 2.957 -4.220 1.00 83.38 94 GLU A N 1
ATOM 787 C CA . GLU A 1 94 ? -4.874 3.765 -5.375 1.00 83.38 94 GLU A CA 1
ATOM 788 C C . GLU A 1 94 ? -3.349 3.780 -5.547 1.00 83.38 94 GLU A C 1
ATOM 790 O O . GLU A 1 94 ? -2.845 3.449 -6.619 1.00 83.38 94 GLU A O 1
ATOM 795 N N . TYR A 1 95 ? -2.597 4.020 -4.469 1.00 80.25 95 TYR A N 1
ATOM 796 C CA . TYR A 1 95 ? -1.133 3.977 -4.487 1.00 80.25 95 TYR A CA 1
ATOM 797 C C . TYR A 1 95 ? -0.578 2.614 -4.937 1.00 80.25 95 TYR A C 1
ATOM 799 O O . TYR A 1 95 ? 0.281 2.558 -5.821 1.00 80.25 95 TYR A O 1
ATOM 807 N N . GLN A 1 96 ? -1.091 1.507 -4.384 1.00 83.81 96 GLN A N 1
ATOM 808 C CA . GLN A 1 96 ? -0.690 0.155 -4.795 1.00 83.81 96 GLN A CA 1
ATOM 809 C C . GLN A 1 96 ? -1.020 -0.117 -6.270 1.00 83.81 96 GLN A C 1
ATOM 811 O O . GLN A 1 96 ? -0.209 -0.713 -6.983 1.00 83.81 96 GLN A O 1
ATOM 816 N N . SER A 1 97 ? -2.179 0.348 -6.747 1.00 85.19 97 SER A N 1
ATOM 817 C CA . SER A 1 97 ? -2.588 0.184 -8.144 1.00 85.19 97 SER A CA 1
ATOM 818 C C . SER A 1 97 ? -1.694 0.963 -9.115 1.00 85.19 97 SER A C 1
ATOM 820 O O . SER A 1 97 ? -1.266 0.401 -10.122 1.00 85.19 97 SER A O 1
ATOM 822 N N . SER A 1 98 ? -1.311 2.199 -8.778 1.00 82.69 98 SER A N 1
ATOM 823 C CA . SER A 1 98 ? -0.412 3.025 -9.594 1.00 82.69 98 SER A CA 1
ATOM 824 C C . SER A 1 98 ? 1.006 2.454 -9.648 1.00 82.69 98 SER A C 1
ATOM 826 O O . SER A 1 98 ? 1.645 2.464 -10.701 1.00 82.69 98 SER A O 1
ATOM 828 N N . LEU A 1 99 ? 1.498 1.896 -8.535 1.00 83.38 99 LEU A N 1
ATOM 829 C CA . LEU A 1 99 ? 2.773 1.174 -8.506 1.00 83.38 99 LEU A CA 1
ATOM 830 C C . LEU A 1 99 ? 2.758 -0.048 -9.430 1.00 83.38 99 LEU A C 1
ATOM 832 O O . LEU A 1 99 ? 3.696 -0.241 -10.207 1.00 83.38 99 LEU A O 1
ATOM 836 N N . LYS A 1 100 ? 1.686 -0.845 -9.375 1.00 85.94 100 LYS A N 1
ATOM 837 C CA . LYS A 1 100 ? 1.518 -2.011 -10.244 1.00 85.94 100 LYS A CA 1
ATOM 838 C C . LYS A 1 100 ? 1.432 -1.611 -11.719 1.00 85.94 100 LYS A C 1
ATOM 840 O O . LYS A 1 100 ? 2.180 -2.148 -12.527 1.00 85.94 100 LYS A O 1
ATOM 845 N N . ALA A 1 101 ? 0.615 -0.614 -12.059 1.00 84.19 101 ALA A N 1
ATOM 846 C CA . ALA A 1 101 ? 0.471 -0.129 -13.432 1.00 84.19 101 ALA A CA 1
ATOM 847 C C . ALA A 1 101 ? 1.800 0.375 -14.020 1.00 84.19 101 ALA A C 1
ATOM 849 O O . ALA A 1 101 ? 2.126 0.093 -15.176 1.00 84.19 101 ALA A O 1
ATOM 850 N N . ARG A 1 102 ? 2.609 1.080 -13.217 1.00 81.44 102 ARG A N 1
ATOM 851 C CA . ARG A 1 102 ? 3.956 1.500 -13.621 1.00 81.44 102 ARG A CA 1
ATOM 852 C C . ARG A 1 102 ? 4.882 0.309 -13.853 1.00 81.44 102 ARG A C 1
ATOM 854 O O . ARG A 1 102 ? 5.630 0.318 -14.827 1.00 81.44 102 ARG A O 1
ATOM 861 N N . HIS A 1 103 ? 4.851 -0.692 -12.978 1.00 84.25 103 HIS A N 1
ATOM 862 C CA . HIS A 1 103 ? 5.663 -1.896 -13.134 1.00 84.25 103 HIS A CA 1
ATOM 863 C C . HIS A 1 103 ? 5.289 -2.676 -14.396 1.00 84.25 103 HIS A C 1
ATOM 865 O O . HIS A 1 103 ? 6.177 -2.990 -15.184 1.00 84.25 103 HIS A O 1
ATOM 871 N N . ASP A 1 104 ? 3.998 -2.891 -14.642 1.00 84.12 104 ASP A N 1
ATOM 872 C CA . ASP A 1 104 ? 3.505 -3.610 -15.820 1.00 84.12 104 ASP A CA 1
ATOM 873 C C . ASP A 1 104 ? 3.875 -2.871 -17.119 1.00 84.12 104 ASP A C 1
ATOM 875 O O . ASP A 1 104 ? 4.340 -3.484 -18.080 1.00 84.12 104 ASP A O 1
ATOM 879 N N . LEU A 1 105 ? 3.774 -1.534 -17.138 1.00 81.19 105 LEU A N 1
ATOM 880 C CA . LEU A 1 105 ? 4.225 -0.722 -18.273 1.00 81.19 105 LEU A CA 1
ATOM 881 C C . LEU A 1 105 ? 5.733 -0.873 -18.523 1.00 81.19 105 LEU A C 1
ATOM 883 O O . LEU A 1 105 ? 6.160 -1.010 -19.667 1.00 81.19 105 LEU A O 1
ATOM 887 N N . VAL A 1 106 ? 6.545 -0.857 -17.464 1.00 78.25 106 VAL A N 1
ATOM 888 C CA . VAL A 1 106 ? 8.001 -1.031 -17.567 1.00 78.25 106 VAL A CA 1
ATOM 889 C C . VAL A 1 106 ? 8.354 -2.436 -18.057 1.00 78.25 106 VAL A C 1
ATOM 891 O O . VAL A 1 106 ? 9.241 -2.562 -18.897 1.00 78.25 106 VAL A O 1
ATOM 894 N N . GLN A 1 107 ? 7.656 -3.477 -17.595 1.00 79.19 107 GLN A N 1
ATOM 895 C CA . GLN A 1 107 ? 7.828 -4.848 -18.090 1.00 79.19 107 GLN A CA 1
ATOM 896 C C . GLN A 1 107 ? 7.483 -4.944 -19.585 1.00 79.19 107 GLN A C 1
ATOM 898 O O . GLN A 1 107 ? 8.273 -5.469 -20.366 1.00 79.19 107 GLN A O 1
ATOM 903 N N . HIS A 1 108 ? 6.369 -4.341 -20.014 1.00 78.38 108 HIS A N 1
ATOM 904 C CA . HIS A 1 108 ? 5.962 -4.306 -21.424 1.00 78.38 108 HIS A CA 1
ATOM 905 C C . HIS A 1 108 ? 6.882 -3.481 -22.332 1.00 78.38 108 HIS A C 1
ATOM 907 O O . HIS A 1 108 ? 6.932 -3.738 -23.529 1.00 78.38 108 HIS A O 1
ATOM 913 N N . LEU A 1 109 ? 7.595 -2.482 -21.811 1.00 73.94 109 LEU A N 1
ATOM 914 C CA . LEU A 1 109 ? 8.566 -1.713 -22.600 1.00 73.94 109 LEU A CA 1
ATOM 915 C C . LEU A 1 109 ? 9.950 -2.381 -22.623 1.00 73.94 109 LEU A C 1
ATOM 917 O O . LEU A 1 109 ? 10.696 -2.217 -23.586 1.00 73.94 109 LEU A O 1
ATOM 921 N N . ASN A 1 110 ? 10.289 -3.163 -21.593 1.00 69.31 110 ASN A N 1
ATOM 922 C CA . ASN A 1 110 ? 11.586 -3.830 -21.453 1.00 69.31 110 ASN A CA 1
ATOM 923 C C . ASN A 1 110 ? 11.680 -5.206 -22.121 1.00 69.31 110 ASN A C 1
ATOM 925 O O . ASN A 1 110 ? 12.722 -5.852 -22.005 1.00 69.31 110 ASN A O 1
ATOM 929 N N . VAL A 1 111 ? 10.671 -5.648 -22.878 1.00 63.09 111 VAL A N 1
ATOM 930 C CA . VAL A 1 111 ? 10.728 -6.921 -23.632 1.00 63.09 111 VAL A CA 1
ATOM 931 C C . VAL A 1 111 ? 11.913 -6.978 -24.610 1.00 63.09 111 VAL A C 1
ATOM 933 O O . VAL A 1 111 ? 12.346 -8.060 -24.986 1.00 63.09 111 VAL A O 1
ATOM 936 N N . LEU A 1 112 ? 12.483 -5.826 -24.987 1.00 62.81 112 LEU A N 1
ATOM 937 C CA . LEU A 1 112 ? 13.672 -5.742 -25.842 1.00 62.81 112 LEU A CA 1
ATOM 938 C C . LEU A 1 112 ? 15.014 -5.960 -25.114 1.00 62.81 112 LEU A C 1
ATOM 940 O O . LEU A 1 112 ? 16.024 -6.183 -25.778 1.00 62.81 112 LEU A O 1
ATOM 944 N N . SER A 1 113 ? 15.068 -5.884 -23.780 1.00 71.38 113 SER A N 1
ATOM 945 C CA . SER A 1 113 ? 16.331 -5.920 -23.028 1.00 71.38 113 SER A CA 1
ATOM 946 C C . SER A 1 113 ? 16.503 -7.238 -22.273 1.00 71.38 113 SER A C 1
ATOM 948 O O . SER A 1 113 ? 16.028 -7.398 -21.146 1.00 71.38 113 SER A O 1
ATOM 950 N N . VAL A 1 114 ? 17.220 -8.190 -22.881 1.00 73.56 114 VAL A N 1
ATOM 951 C CA . VAL A 1 114 ? 17.564 -9.488 -22.260 1.00 73.56 114 VAL A CA 1
ATOM 952 C C . VAL A 1 114 ? 18.170 -9.330 -20.850 1.00 73.56 114 VAL A C 1
ATOM 954 O O . VAL A 1 114 ? 17.702 -10.018 -19.942 1.00 73.56 114 VAL A O 1
ATOM 957 N N . PRO A 1 115 ? 19.124 -8.407 -20.592 1.00 76.25 115 PRO A N 1
ATOM 958 C CA . PRO A 1 115 ? 19.717 -8.252 -19.259 1.00 76.25 115 PRO A CA 1
ATOM 959 C C . PRO A 1 115 ? 18.710 -7.848 -18.173 1.00 76.25 115 PRO A C 1
ATOM 961 O O . PRO A 1 115 ? 18.764 -8.356 -17.054 1.00 76.25 115 PRO A O 1
ATOM 964 N N . VAL A 1 116 ? 17.767 -6.962 -18.503 1.00 75.12 116 VAL A N 1
ATOM 965 C CA . VAL A 1 116 ? 16.769 -6.454 -17.546 1.00 75.12 116 VAL A CA 1
ATOM 966 C C . VAL A 1 116 ? 15.756 -7.539 -17.184 1.00 75.12 116 VAL A C 1
ATOM 968 O O . VAL A 1 116 ? 15.374 -7.659 -16.022 1.00 75.12 116 VAL A O 1
ATOM 971 N N . ASN A 1 117 ? 15.370 -8.372 -18.153 1.00 79.44 117 ASN A N 1
ATOM 972 C CA . ASN A 1 117 ? 14.478 -9.507 -17.909 1.00 79.44 117 ASN A CA 1
ATOM 973 C C . ASN A 1 117 ? 15.122 -10.534 -16.971 1.00 79.44 117 ASN A C 1
ATOM 975 O O . ASN A 1 117 ? 14.494 -10.963 -16.006 1.00 79.44 117 ASN A O 1
ATOM 979 N N . VAL A 1 118 ? 16.395 -10.877 -17.199 1.00 83.06 118 VAL A N 1
ATOM 980 C CA . VAL A 1 118 ? 17.134 -11.805 -16.328 1.00 83.06 118 VAL A CA 1
ATOM 981 C C . VAL A 1 118 ? 17.228 -11.257 -14.903 1.00 83.06 118 VAL A C 1
ATOM 983 O O . VAL A 1 118 ? 16.933 -11.979 -13.952 1.00 83.06 118 VAL A O 1
ATOM 986 N N . GLN A 1 119 ? 17.558 -9.973 -14.739 1.00 83.12 119 GLN A N 1
ATOM 987 C CA . GLN A 1 119 ? 17.578 -9.335 -13.421 1.00 83.12 119 GLN A CA 1
ATOM 988 C C . GLN A 1 119 ? 16.197 -9.361 -12.744 1.00 83.12 119 GLN A C 1
ATOM 990 O O . GLN A 1 119 ? 16.107 -9.630 -11.548 1.00 83.12 119 GLN A O 1
ATOM 995 N N . GLY A 1 120 ? 15.119 -9.134 -13.500 1.00 83.81 120 GLY A N 1
ATOM 996 C CA . GLY A 1 120 ? 13.747 -9.239 -13.003 1.00 83.81 120 GLY A CA 1
ATOM 997 C C . GLY A 1 120 ? 13.407 -10.637 -12.484 1.00 83.81 120 GLY A C 1
ATOM 998 O O . GLY A 1 120 ? 12.848 -10.761 -11.398 1.00 83.81 120 GLY A O 1
ATOM 999 N N . ILE A 1 121 ? 13.810 -11.684 -13.209 1.00 84.56 121 ILE A N 1
ATOM 1000 C CA . ILE A 1 121 ? 13.606 -13.082 -12.801 1.00 84.56 121 ILE A CA 1
ATOM 1001 C C . ILE A 1 121 ? 14.375 -13.393 -11.510 1.00 84.56 121 ILE A C 1
ATOM 1003 O O . ILE A 1 121 ? 13.809 -13.979 -10.591 1.00 84.56 121 ILE A O 1
ATOM 1007 N N . PHE A 1 122 ? 15.639 -12.970 -11.400 1.00 88.25 122 PHE A N 1
ATOM 1008 C CA . PHE A 1 122 ? 16.414 -13.148 -10.166 1.00 88.25 122 PHE A CA 1
ATOM 1009 C C . PHE A 1 122 ? 15.789 -12.419 -8.976 1.00 88.25 122 PHE A C 1
ATOM 1011 O O . PHE A 1 122 ? 15.693 -12.999 -7.896 1.00 88.25 122 PHE A O 1
ATOM 1018 N N . ASN A 1 123 ? 15.313 -11.189 -9.173 1.00 86.44 123 ASN A N 1
ATOM 1019 C CA . ASN A 1 123 ? 14.619 -10.440 -8.126 1.00 86.44 123 ASN A CA 1
ATOM 1020 C C . ASN A 1 123 ? 13.317 -11.135 -7.698 1.00 86.44 123 ASN A C 1
ATOM 1022 O O . ASN A 1 123 ? 13.036 -11.210 -6.505 1.00 86.44 123 ASN A O 1
ATOM 1026 N N . ALA A 1 124 ? 12.564 -11.696 -8.649 1.00 86.62 124 ALA A N 1
ATOM 1027 C CA . ALA A 1 124 ? 11.353 -12.460 -8.357 1.00 86.62 124 ALA A CA 1
ATOM 1028 C C . ALA A 1 124 ? 11.649 -13.744 -7.568 1.00 86.62 124 ALA A C 1
ATOM 1030 O O . ALA A 1 124 ? 10.970 -14.039 -6.589 1.00 86.62 124 ALA A O 1
ATOM 1031 N N . MET A 1 125 ? 12.706 -14.479 -7.930 1.00 89.62 125 MET A N 1
ATOM 1032 C CA . MET A 1 125 ? 13.142 -15.657 -7.167 1.00 89.62 125 MET A CA 1
ATOM 1033 C C . MET A 1 125 ? 13.632 -15.296 -5.760 1.00 89.62 125 MET A C 1
ATOM 1035 O O . MET A 1 125 ? 13.431 -16.065 -4.824 1.00 89.62 125 MET A O 1
ATOM 1039 N N . ALA A 1 126 ? 14.261 -14.131 -5.601 1.00 91.44 126 ALA A N 1
ATOM 1040 C CA . ALA A 1 126 ? 14.700 -13.622 -4.306 1.00 91.44 126 ALA A CA 1
ATOM 1041 C C . ALA A 1 126 ? 13.558 -13.015 -3.466 1.00 91.44 126 ALA A C 1
ATOM 1043 O O . ALA A 1 126 ? 13.780 -12.676 -2.304 1.00 91.44 126 ALA A O 1
ATOM 1044 N N . GLY A 1 127 ? 12.358 -12.843 -4.035 1.00 86.44 127 GLY A N 1
ATOM 1045 C CA . GLY A 1 127 ? 11.230 -12.173 -3.382 1.00 86.44 127 GLY A CA 1
ATOM 1046 C C . GLY A 1 127 ? 11.447 -10.674 -3.141 1.00 86.44 127 GLY A C 1
ATOM 1047 O O . GLY A 1 127 ? 10.796 -10.087 -2.276 1.00 86.44 127 GLY A O 1
ATOM 1048 N N . SER A 1 128 ? 12.380 -10.051 -3.866 1.00 86.06 128 SER A N 1
ATOM 1049 C CA . SER A 1 128 ? 12.730 -8.628 -3.756 1.00 86.06 128 SER A CA 1
ATOM 1050 C C . SER A 1 128 ? 12.126 -7.772 -4.875 1.00 86.06 128 SER A C 1
ATOM 1052 O O . SER A 1 128 ? 12.414 -6.579 -4.991 1.00 86.06 128 SER A O 1
ATOM 1054 N N . ASP A 1 129 ? 11.280 -8.370 -5.710 1.00 87.19 129 ASP A N 1
ATOM 1055 C CA . ASP A 1 129 ? 10.501 -7.690 -6.730 1.00 87.19 129 ASP A CA 1
ATOM 1056 C C . ASP A 1 129 ? 9.273 -6.968 -6.142 1.00 87.19 129 ASP A C 1
ATOM 1058 O O . ASP A 1 129 ? 8.788 -7.245 -5.042 1.00 87.19 129 ASP A O 1
ATOM 1062 N N . LEU A 1 130 ? 8.747 -6.006 -6.905 1.00 87.38 130 LEU A N 1
ATOM 1063 C CA . LEU A 1 130 ? 7.589 -5.216 -6.488 1.00 87.38 130 LEU A CA 1
ATOM 1064 C C . LEU A 1 130 ? 6.328 -6.076 -6.240 1.00 87.38 130 LEU A C 1
ATOM 1066 O O . LEU A 1 130 ? 5.665 -5.838 -5.228 1.00 87.38 130 LEU A O 1
ATOM 1070 N N . PRO A 1 131 ? 5.967 -7.056 -7.096 1.00 88.12 131 PRO A N 1
ATOM 1071 C CA . PRO A 1 131 ? 4.871 -7.979 -6.805 1.00 88.12 131 PRO A CA 1
ATOM 1072 C C . PRO A 1 131 ? 4.994 -8.695 -5.454 1.00 88.12 131 PRO A C 1
ATOM 1074 O O . PRO A 1 131 ? 4.020 -8.696 -4.697 1.00 88.12 131 PRO A O 1
ATOM 1077 N N . SER A 1 132 ? 6.167 -9.243 -5.117 1.00 89.81 132 SER A N 1
ATOM 1078 C CA . SER A 1 132 ? 6.401 -9.890 -3.814 1.00 89.81 132 SER A CA 1
ATOM 1079 C C . SER A 1 132 ? 6.233 -8.919 -2.647 1.00 89.81 132 SER A C 1
ATOM 1081 O O . SER A 1 132 ? 5.572 -9.242 -1.658 1.00 89.81 132 SER A O 1
ATOM 1083 N N . TYR A 1 133 ? 6.733 -7.688 -2.780 1.00 88.62 133 TYR A N 1
ATOM 1084 C CA . TYR A 1 133 ? 6.524 -6.646 -1.773 1.00 88.62 133 TYR A CA 1
ATOM 1085 C C . TYR A 1 133 ? 5.034 -6.311 -1.570 1.00 88.62 133 TYR A C 1
ATOM 1087 O O . TYR A 1 133 ? 4.564 -6.224 -0.434 1.00 88.62 133 TYR A O 1
ATOM 1095 N N . LEU A 1 134 ? 4.259 -6.173 -2.651 1.00 89.44 134 LEU A N 1
ATOM 1096 C CA . LEU A 1 134 ? 2.815 -5.919 -2.560 1.00 89.44 134 LEU A CA 1
ATOM 1097 C C . LEU A 1 134 ? 2.060 -7.096 -1.920 1.00 89.44 134 LEU A C 1
ATOM 1099 O O . LEU A 1 134 ? 1.144 -6.875 -1.125 1.00 89.44 134 LEU A O 1
ATOM 1103 N N . GLN A 1 135 ? 2.456 -8.337 -2.218 1.00 90.38 135 GLN A N 1
ATOM 1104 C CA . GLN A 1 135 ? 1.890 -9.524 -1.571 1.00 90.38 135 GLN A CA 1
ATOM 1105 C C . GLN A 1 135 ? 2.191 -9.557 -0.071 1.00 90.38 135 GLN A C 1
ATOM 1107 O O . GLN A 1 135 ? 1.297 -9.868 0.716 1.00 90.38 135 GLN A O 1
ATOM 1112 N N . PHE A 1 136 ? 3.411 -9.194 0.332 1.00 90.88 136 PHE A N 1
ATOM 1113 C CA . PHE A 1 136 ? 3.781 -9.072 1.740 1.00 90.88 136 PHE A CA 1
ATOM 1114 C C . PHE A 1 136 ? 2.921 -8.032 2.471 1.00 90.88 136 PHE A C 1
ATOM 1116 O O . PHE A 1 136 ? 2.396 -8.311 3.547 1.00 90.88 136 PHE A O 1
ATOM 1123 N N . LEU A 1 137 ? 2.711 -6.851 1.882 1.00 89.38 137 LEU A N 1
ATOM 1124 C CA . LEU A 1 137 ? 1.829 -5.846 2.483 1.00 89.38 137 LEU A CA 1
ATOM 1125 C C . LEU A 1 137 ? 0.406 -6.386 2.660 1.00 89.38 137 LEU A C 1
ATOM 1127 O O . LEU A 1 137 ? -0.198 -6.212 3.716 1.00 89.38 137 LEU A O 1
ATOM 1131 N N . GLN A 1 138 ? -0.116 -7.087 1.653 1.00 89.69 138 GLN A N 1
ATOM 1132 C CA . GLN A 1 138 ? -1.454 -7.660 1.720 1.00 89.69 138 GLN A CA 1
ATOM 1133 C C . GLN A 1 138 ? -1.562 -8.774 2.773 1.00 89.69 138 GLN A C 1
ATOM 1135 O O . GLN A 1 138 ? -2.587 -8.873 3.449 1.00 89.69 138 GLN A O 1
ATOM 1140 N N . SER A 1 139 ? -0.539 -9.619 2.927 1.00 90.62 139 SER A N 1
ATOM 1141 C CA . SER A 1 139 ? -0.531 -10.665 3.955 1.00 90.62 139 SER A CA 1
ATOM 1142 C C . SER A 1 139 ? -0.436 -10.068 5.360 1.00 90.62 139 SER A C 1
ATOM 1144 O O . SER A 1 139 ? -1.161 -10.511 6.250 1.00 90.62 139 SER A O 1
ATOM 1146 N N . ALA A 1 140 ? 0.357 -9.008 5.541 1.00 90.50 140 ALA A N 1
ATOM 1147 C CA . ALA A 1 140 ? 0.430 -8.259 6.790 1.00 90.50 140 ALA A CA 1
ATOM 1148 C C . ALA A 1 140 ? -0.925 -7.632 7.165 1.00 90.50 140 ALA A C 1
ATOM 1150 O O . ALA A 1 140 ? -1.344 -7.732 8.319 1.00 90.50 140 ALA A O 1
ATOM 1151 N N . THR A 1 141 ? -1.652 -7.056 6.197 1.00 87.75 141 THR A N 1
ATOM 1152 C CA . THR A 1 141 ? -3.017 -6.549 6.421 1.00 87.75 141 THR A CA 1
ATOM 1153 C C . THR A 1 141 ? -3.965 -7.663 6.860 1.00 87.75 141 THR A C 1
ATOM 1155 O O . THR A 1 141 ? -4.615 -7.529 7.891 1.00 87.75 141 THR A O 1
ATOM 1158 N N . ARG A 1 142 ? -3.990 -8.800 6.150 1.00 89.94 142 ARG A N 1
ATOM 1159 C CA . ARG A 1 142 ? -4.854 -9.939 6.515 1.00 89.94 142 ARG A CA 1
ATOM 1160 C C . ARG A 1 142 ? -4.541 -10.486 7.908 1.00 89.94 142 ARG A C 1
ATOM 1162 O O . ARG A 1 142 ? -5.454 -10.823 8.654 1.00 89.94 142 ARG A O 1
ATOM 1169 N N . TYR A 1 143 ? -3.260 -10.567 8.265 1.00 91.06 143 TYR A N 1
ATOM 1170 C CA . TYR A 1 143 ? -2.842 -10.982 9.603 1.00 91.06 143 TYR A CA 1
ATOM 1171 C C . TYR A 1 143 ? -3.344 -10.009 10.676 1.00 91.06 143 TYR A C 1
ATOM 1173 O O . TYR A 1 143 ? -3.851 -10.431 11.715 1.00 91.06 143 TYR A O 1
ATOM 1181 N N . HIS A 1 144 ? -3.257 -8.704 10.410 1.00 88.06 144 HIS A N 1
ATOM 1182 C CA . HIS A 1 144 ? -3.774 -7.683 11.312 1.00 88.06 144 HIS A CA 1
ATOM 1183 C C . HIS A 1 144 ? -5.303 -7.756 11.469 1.00 88.06 144 HIS A C 1
ATOM 1185 O O . HIS A 1 144 ? -5.810 -7.613 12.582 1.00 88.06 144 HIS A O 1
ATOM 1191 N N . ASP A 1 145 ? -6.034 -8.031 10.388 1.00 86.44 145 ASP A N 1
ATOM 1192 C CA . ASP A 1 145 ? -7.487 -8.223 10.426 1.00 86.44 145 ASP A CA 1
ATOM 1193 C C . ASP A 1 145 ? -7.879 -9.463 11.244 1.00 86.44 145 ASP A C 1
ATOM 1195 O O . ASP A 1 145 ? -8.774 -9.388 12.084 1.00 86.44 145 ASP A O 1
ATOM 1199 N N . ALA A 1 146 ? -7.158 -10.577 11.089 1.00 88.25 146 ALA A N 1
ATOM 1200 C CA . ALA A 1 146 ? -7.380 -11.782 11.892 1.00 88.25 146 ALA A CA 1
ATOM 1201 C C . ALA A 1 146 ? -7.124 -11.531 13.389 1.00 88.25 146 ALA A C 1
ATOM 1203 O O . ALA A 1 146 ? -7.886 -11.976 14.249 1.00 88.25 146 ALA A O 1
ATOM 1204 N N . LEU A 1 147 ? -6.075 -10.768 13.713 1.00 87.94 147 LEU A N 1
ATOM 1205 C CA . LEU A 1 147 ? -5.770 -10.370 15.087 1.00 87.94 147 LEU A CA 1
ATOM 1206 C C . LEU A 1 147 ? -6.903 -9.520 15.681 1.00 87.94 147 LEU A C 1
ATOM 1208 O O . LEU A 1 147 ? -7.319 -9.714 16.822 1.00 87.94 147 LEU A O 1
ATOM 1212 N N . ARG A 1 148 ? -7.424 -8.584 14.887 1.00 83.12 148 ARG A N 1
ATOM 1213 C CA . ARG A 1 148 ? -8.539 -7.710 15.254 1.00 83.12 148 ARG A CA 1
ATOM 1214 C C . ARG A 1 148 ? -9.803 -8.512 15.547 1.00 83.12 148 ARG A C 1
ATOM 1216 O O . ARG A 1 148 ? -10.403 -8.321 16.603 1.00 83.12 148 ARG A O 1
ATOM 1223 N N . GLU A 1 149 ? -10.165 -9.432 14.660 1.00 82.31 149 GLU A N 1
ATOM 1224 C CA . GLU A 1 149 ? -11.322 -10.313 14.824 1.00 82.31 149 GLU A CA 1
ATOM 1225 C C . GLU A 1 149 ? -11.193 -11.212 16.061 1.00 82.31 149 GLU A C 1
ATOM 1227 O O . GLU A 1 149 ? -12.166 -11.394 16.788 1.00 82.31 149 GLU A O 1
ATOM 1232 N N . PHE A 1 150 ? -9.983 -11.684 16.372 1.00 83.69 150 PHE A N 1
ATOM 1233 C CA . PHE A 1 150 ? -9.720 -12.445 17.593 1.00 83.69 150 PHE A CA 1
ATOM 1234 C C . PHE A 1 150 ? -9.919 -11.612 18.872 1.00 83.69 150 PHE A C 1
ATOM 1236 O O . PHE A 1 150 ? -10.518 -12.094 19.833 1.00 83.69 150 PHE A O 1
ATOM 1243 N N . TYR A 1 151 ? -9.449 -10.358 18.911 1.00 79.62 151 TYR A N 1
ATOM 1244 C CA . TYR A 1 151 ? -9.512 -9.526 20.124 1.00 79.62 151 TYR A CA 1
ATOM 1245 C C . TYR A 1 151 ? -10.834 -8.782 20.335 1.00 79.62 151 TYR A C 1
ATOM 1247 O O . TYR A 1 151 ? 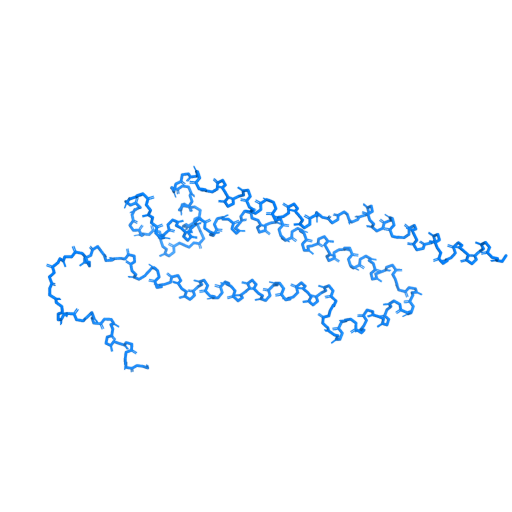-11.169 -8.441 21.477 1.00 79.62 151 TYR A O 1
ATOM 1255 N N . TYR A 1 152 ? -11.595 -8.524 19.270 1.00 73.62 152 TYR A N 1
ATOM 1256 C CA . TYR A 1 152 ? -12.865 -7.799 19.346 1.00 73.62 152 TYR A CA 1
ATOM 1257 C C . TYR A 1 152 ? -13.863 -8.443 20.322 1.00 73.62 152 TYR A C 1
ATOM 1259 O O . TYR A 1 152 ? -14.330 -7.717 21.204 1.00 73.62 152 TYR A O 1
ATOM 1267 N N . PRO A 1 153 ? -14.097 -9.771 20.296 1.00 72.38 153 PRO A N 1
ATOM 1268 C CA . PRO A 1 153 ? -14.927 -10.473 21.271 1.00 72.38 153 PRO A CA 1
ATOM 1269 C C . PRO A 1 153 ? -14.496 -10.310 22.730 1.00 72.38 153 PRO A C 1
ATOM 1271 O O . PRO A 1 153 ? -15.352 -10.278 23.603 1.00 72.38 153 PRO A O 1
ATOM 1274 N N . PHE A 1 154 ? -13.203 -10.182 23.044 1.00 69.44 154 PHE A N 1
ATOM 1275 C CA . PHE A 1 154 ? -12.744 -10.024 24.435 1.00 69.44 154 PHE A CA 1
ATOM 1276 C C . PHE A 1 154 ? -13.009 -8.613 24.966 1.00 69.44 154 PHE A C 1
ATOM 1278 O O . PHE A 1 154 ? -13.490 -8.433 26.092 1.00 69.44 154 PHE A O 1
ATOM 1285 N N . CYS A 1 155 ? -12.762 -7.595 24.138 1.00 61.94 155 CYS A N 1
ATOM 1286 C CA . CYS A 1 155 ? -13.146 -6.221 24.460 1.00 61.94 155 CYS A CA 1
ATOM 1287 C C . CYS A 1 155 ? -14.670 -6.085 24.544 1.00 61.94 155 CYS A C 1
ATOM 1289 O O . CYS A 1 155 ? -15.192 -5.477 25.482 1.00 61.94 155 CYS A O 1
ATOM 1291 N N . SER A 1 156 ? -15.377 -6.745 23.628 1.00 57.38 156 SER A N 1
ATOM 1292 C CA . SER A 1 156 ? -16.813 -6.961 23.677 1.00 57.38 156 SER A CA 1
ATOM 1293 C C . SER A 1 156 ? -17.189 -8.193 24.507 1.00 57.38 156 SER A C 1
ATOM 1295 O O . SER A 1 156 ? -18.136 -8.855 24.146 1.00 57.38 156 SER A O 1
ATOM 1297 N N . THR A 1 157 ? -16.476 -8.583 25.570 1.00 52.53 157 THR A N 1
ATOM 1298 C CA . THR A 1 157 ? -16.994 -9.483 26.641 1.00 52.53 157 THR A CA 1
ATOM 1299 C C . THR A 1 157 ? -16.893 -8.797 28.006 1.00 52.53 157 THR A C 1
ATOM 1301 O O . THR A 1 157 ? -17.761 -8.942 28.863 1.00 52.53 157 THR A O 1
ATOM 1304 N N . ARG A 1 158 ? -15.967 -7.837 28.122 1.00 48.03 158 ARG A N 1
ATOM 1305 C CA . ARG A 1 158 ? -15.897 -6.846 29.209 1.00 48.03 158 ARG A CA 1
ATOM 1306 C C . ARG A 1 158 ? -16.902 -5.674 29.095 1.00 48.03 158 ARG A C 1
ATOM 1308 O O . ARG A 1 158 ? -17.212 -5.039 30.091 1.00 48.03 158 ARG A O 1
ATOM 1315 N N . TRP A 1 159 ? -17.416 -5.409 27.893 1.00 46.97 159 TRP A N 1
ATOM 1316 C CA . TRP A 1 159 ? -18.539 -4.523 27.498 1.00 46.97 159 TRP A CA 1
ATOM 1317 C C . TRP A 1 159 ? -19.927 -4.633 28.182 1.00 46.97 159 TRP A C 1
ATOM 1319 O O . TRP A 1 159 ? -20.632 -3.624 28.149 1.00 46.97 159 TRP A O 1
ATOM 1329 N N . ALA A 1 160 ? -20.368 -5.799 28.684 1.00 42.41 160 ALA A N 1
ATOM 1330 C CA . ALA A 1 160 ? -21.788 -6.099 28.962 1.00 42.41 160 ALA A CA 1
ATOM 1331 C C . ALA A 1 160 ? -22.138 -6.187 30.455 1.00 42.41 160 ALA A C 1
ATOM 1333 O O . ALA A 1 160 ? -23.308 -6.331 30.796 1.00 42.41 160 ALA A O 1
ATOM 1334 N N . SER A 1 161 ? -21.156 -6.062 31.349 1.00 37.91 161 SER A N 1
ATOM 1335 C CA . SER A 1 161 ? -21.395 -6.115 32.793 1.00 37.91 161 SER A CA 1
ATOM 1336 C C . SER A 1 161 ? -21.129 -4.752 33.432 1.00 37.91 161 SER A C 1
ATOM 1338 O O . SER A 1 161 ? -19.966 -4.401 33.634 1.00 37.91 161 SER A O 1
ATOM 1340 N N . PRO A 1 162 ? -22.171 -4.002 33.831 1.00 39.94 162 PRO A N 1
ATOM 1341 C CA . PRO A 1 162 ? -22.025 -2.879 34.758 1.00 39.94 162 PRO A CA 1
ATOM 1342 C C . PRO A 1 162 ? -21.590 -3.333 36.169 1.00 39.94 162 PRO A C 1
ATOM 1344 O O . PRO A 1 162 ? -21.220 -2.514 37.002 1.00 39.94 162 PRO A O 1
ATOM 1347 N N . THR A 1 163 ? -21.637 -4.636 36.462 1.00 43.47 163 THR A N 1
ATOM 1348 C CA . THR A 1 163 ? -21.709 -5.170 37.832 1.00 43.47 163 THR A CA 1
ATOM 1349 C C . THR A 1 163 ? -20.377 -5.549 38.490 1.00 43.47 163 THR A C 1
ATOM 1351 O O . THR A 1 163 ? -20.388 -6.217 39.516 1.00 43.47 163 THR A O 1
ATOM 1354 N N . LEU A 1 164 ? -19.218 -5.162 37.944 1.00 43.22 164 LEU A N 1
ATOM 1355 C CA . LEU A 1 164 ? -17.913 -5.508 38.546 1.00 43.22 164 LEU A CA 1
ATOM 1356 C C . LEU A 1 164 ? -17.271 -4.391 39.382 1.00 43.22 164 LEU A C 1
ATOM 1358 O O . LEU A 1 164 ? -16.117 -4.518 39.782 1.00 43.22 164 LEU A O 1
ATOM 1362 N N . ILE A 1 165 ? -18.009 -3.323 39.693 1.00 40.66 165 ILE A N 1
ATOM 1363 C CA . ILE A 1 165 ? -17.570 -2.303 40.657 1.00 40.66 165 ILE A CA 1
ATOM 1364 C C . ILE A 1 165 ? -18.562 -2.231 41.826 1.00 40.66 165 ILE A C 1
ATOM 1366 O O . ILE A 1 165 ? -19.091 -1.178 42.157 1.00 40.66 165 ILE A O 1
ATOM 1370 N N . THR A 1 166 ? -18.839 -3.366 42.464 1.00 40.91 166 THR A N 1
ATOM 1371 C CA . THR A 1 166 ? -19.285 -3.373 43.864 1.00 40.91 166 THR A CA 1
ATOM 1372 C C . THR A 1 166 ? -18.103 -3.808 44.727 1.00 40.91 166 THR A C 1
ATOM 1374 O O . THR A 1 166 ? -17.525 -4.861 44.448 1.00 40.91 166 THR A O 1
ATOM 1377 N N . PRO A 1 167 ? -17.708 -3.040 45.759 1.00 41.94 167 PRO A N 1
ATOM 1378 C CA . PRO A 1 167 ? -16.650 -3.451 46.669 1.00 41.94 167 PRO A CA 1
ATOM 1379 C C . PRO A 1 167 ? -17.219 -4.551 47.567 1.00 41.94 167 PRO A C 1
ATOM 1381 O O . PRO A 1 167 ? -17.881 -4.275 48.561 1.00 41.94 167 PRO A O 1
ATOM 1384 N N . GLY A 1 168 ? -17.043 -5.814 47.184 1.00 45.91 168 GLY A N 1
ATOM 1385 C CA . GLY A 1 168 ? -17.635 -6.910 47.939 1.00 45.91 168 GLY A CA 1
ATOM 1386 C C . GLY A 1 168 ? -17.180 -8.287 47.486 1.00 45.91 168 GLY A C 1
ATOM 1387 O O . GLY A 1 168 ? -17.679 -8.810 46.499 1.00 45.91 168 GLY A O 1
ATOM 1388 N N . ASN A 1 169 ? -16.316 -8.881 48.310 1.00 42.44 169 ASN A N 1
ATOM 1389 C CA . ASN A 1 169 ? -15.984 -10.304 48.414 1.00 42.44 169 ASN A CA 1
ATOM 1390 C C . ASN A 1 169 ? -14.931 -10.884 47.427 1.00 42.44 169 ASN A C 1
ATOM 1392 O O . ASN A 1 169 ? -15.250 -11.173 46.272 1.00 42.44 169 ASN A O 1
ATOM 1396 N N . PRO A 1 170 ? -13.692 -11.157 47.898 1.00 45.41 170 PRO A N 1
ATOM 1397 C CA . PRO A 1 170 ? -12.608 -11.739 47.096 1.00 45.41 170 PRO A CA 1
ATOM 1398 C C . PRO A 1 170 ? -12.781 -13.228 46.731 1.00 45.41 170 PRO A C 1
ATOM 1400 O O . PRO A 1 170 ? -11.926 -13.769 46.036 1.00 45.41 170 PRO A O 1
ATOM 1403 N N . ASN A 1 171 ? -13.862 -13.901 47.146 1.00 39.97 171 ASN A N 1
ATOM 1404 C CA . ASN A 1 171 ? -14.013 -15.354 46.968 1.00 39.97 171 ASN A CA 1
ATOM 1405 C C . ASN A 1 171 ? -14.936 -15.788 45.816 1.00 39.97 171 ASN A C 1
ATOM 1407 O O . ASN A 1 171 ? -15.195 -16.980 45.658 1.00 39.97 171 ASN A O 1
ATOM 1411 N N . THR A 1 172 ? -15.422 -14.865 44.985 1.00 44.00 172 THR A N 1
ATOM 1412 C CA . THR A 1 172 ? -16.333 -15.205 43.877 1.00 44.00 172 THR A CA 1
ATOM 1413 C C . THR A 1 172 ? -15.590 -15.185 42.545 1.00 44.00 172 THR A C 1
ATOM 1415 O O . THR A 1 172 ? -15.534 -14.173 41.848 1.00 44.00 172 THR A O 1
ATOM 1418 N N . VAL A 1 173 ? -14.982 -16.317 42.184 1.00 44.50 173 VAL A N 1
ATOM 1419 C CA . VAL A 1 173 ? -14.419 -16.513 40.842 1.00 44.50 173 VAL A CA 1
ATOM 1420 C C . VAL A 1 173 ? -15.576 -16.671 39.853 1.00 44.50 173 VAL A C 1
ATOM 1422 O O . VAL A 1 173 ? -16.452 -17.513 40.040 1.00 44.50 173 VAL A O 1
ATOM 1425 N N . SER A 1 174 ? -15.588 -15.841 38.808 1.00 47.66 174 SER A N 1
ATOM 1426 C CA . SER A 1 174 ? -16.616 -15.858 37.762 1.00 47.66 174 SER A CA 1
ATOM 1427 C C . SER A 1 174 ? -16.723 -17.248 37.105 1.00 47.66 174 SER A C 1
ATOM 1429 O O . SER A 1 174 ? -15.692 -17.807 36.723 1.00 47.66 174 SER A O 1
ATOM 1431 N N . PRO A 1 175 ? -17.937 -17.797 36.894 1.00 42.97 175 PRO A N 1
ATOM 1432 C CA . PRO A 1 175 ? -18.140 -19.120 36.288 1.00 42.97 175 PRO A CA 1
ATOM 1433 C C . PRO A 1 175 ? -17.563 -19.239 34.866 1.00 42.97 175 PRO A C 1
ATOM 1435 O O . PRO A 1 175 ? -17.278 -20.338 34.400 1.00 42.97 175 PRO A O 1
ATOM 1438 N N . VAL A 1 176 ? -17.297 -18.114 34.194 1.00 52.03 176 VAL A N 1
ATOM 1439 C CA . VAL A 1 176 ? -16.653 -18.074 32.870 1.00 52.03 176 VAL A CA 1
ATOM 1440 C C . VAL A 1 176 ? -15.177 -18.504 32.927 1.00 52.03 176 VAL A C 1
ATOM 1442 O O . VAL A 1 176 ? -14.673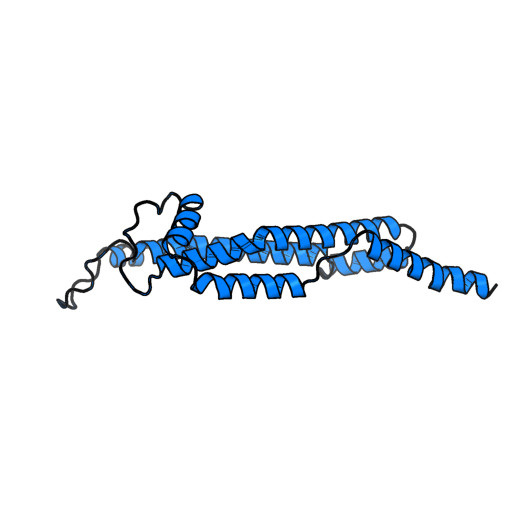 -19.103 31.981 1.00 52.03 176 VAL A O 1
ATOM 1445 N N . LEU A 1 177 ? -14.488 -18.272 34.052 1.00 39.75 177 LEU A N 1
ATOM 1446 C CA . LEU A 1 177 ? -13.099 -18.707 34.258 1.00 39.75 177 LEU A CA 1
ATOM 1447 C C . LEU A 1 177 ? -12.979 -20.229 34.445 1.00 39.75 177 LEU A C 1
ATOM 1449 O O . LEU A 1 177 ? -11.944 -20.803 34.116 1.00 39.75 177 LEU A O 1
ATOM 1453 N N . GLN A 1 178 ? -14.038 -20.897 34.915 1.00 45.59 178 GLN A N 1
ATOM 1454 C CA . GLN A 1 178 ? -14.034 -22.351 35.113 1.00 45.59 178 GLN A CA 1
ATOM 1455 C C . GLN A 1 178 ? -14.162 -23.132 33.799 1.00 45.59 178 GLN A C 1
ATOM 1457 O O . GLN A 1 178 ? -13.608 -24.224 33.684 1.00 45.59 178 GLN A O 1
ATOM 1462 N N . THR A 1 179 ? -14.823 -22.572 32.783 1.00 46.19 179 THR A N 1
ATOM 1463 C CA . THR A 1 179 ? -15.001 -23.243 31.485 1.00 46.19 179 THR A CA 1
ATOM 1464 C C . THR A 1 179 ? -13.713 -23.257 30.651 1.00 46.19 179 THR A C 1
ATOM 1466 O O . THR A 1 179 ? -13.490 -24.201 29.897 1.00 46.19 179 THR A O 1
ATOM 1469 N N . CYS A 1 180 ? -12.828 -22.265 30.817 1.00 40.22 180 CYS A N 1
ATOM 1470 C CA . CYS A 1 180 ? -11.552 -22.198 30.090 1.00 40.22 180 CYS A CA 1
ATOM 1471 C C . CYS A 1 180 ? -10.443 -23.081 30.679 1.00 40.22 180 CYS A C 1
ATOM 1473 O O . CYS A 1 180 ? -9.566 -23.496 29.939 1.00 40.22 180 CYS A O 1
ATOM 1475 N N . LEU A 1 181 ? -10.474 -23.417 31.973 1.00 37.69 181 LEU A N 1
ATOM 1476 C CA . LEU A 1 181 ? -9.489 -24.333 32.580 1.00 37.69 181 LEU A CA 1
ATOM 1477 C C . LEU A 1 181 ? -9.771 -25.817 32.286 1.00 37.69 181 LEU A C 1
ATOM 1479 O O . LEU A 1 181 ? -9.041 -26.691 32.746 1.00 37.69 181 LEU A O 1
ATOM 1483 N N . ARG A 1 182 ? -10.842 -26.110 31.540 1.00 43.66 182 ARG A N 1
ATOM 1484 C CA . ARG A 1 182 ? -11.292 -27.471 31.219 1.00 43.66 182 ARG A CA 1
ATOM 1485 C C . ARG A 1 182 ? -11.135 -27.843 29.740 1.00 43.66 182 ARG A C 1
ATOM 1487 O O . ARG A 1 182 ? -11.629 -28.902 29.354 1.00 43.66 182 ARG A O 1
ATOM 1494 N N . ARG A 1 183 ? -10.492 -26.996 28.929 1.00 36.69 183 ARG A N 1
ATOM 1495 C CA . ARG A 1 183 ? -10.165 -27.264 27.521 1.00 36.69 183 ARG A CA 1
ATOM 1496 C C . ARG A 1 183 ? -8.690 -27.055 27.238 1.00 36.69 183 ARG A C 1
ATOM 1498 O O . ARG A 1 183 ? -8.146 -26.053 27.743 1.00 36.69 183 ARG A O 1
#

Radius of gyration: 26.27 Å; chains: 1; bounding box: 57×44×83 Å